Protein AF-A0A970E5B8-F1 (afdb_monomer_lite)

pLDDT: mean 71.67, std 17.99, range [27.31, 93.0]

Secondary structure (DSSP, 8-state):
------STT-EE--SS---GGGG-TT-SS-PPPGGGT-GGG--EEEEHHHHT-TT---EEEE--HHHHHHHHHHHHHS--PPPHHHHHHHHHHHHSTHHHHHHHHHHHHHHHHHHHHHHHHHHHTT--

Radius of gyration: 17.78 Å; chains: 1; bounding box: 32×39×51 Å

Foldseek 3Di:
DQPDDDDFQEGEGADPCDPVLQQAQDDPPSDGDPCVVPVQQDKDKGACCLQPHVLLGYMYIHHHPVCVVVVSVVVRVPPDGRPVVSVVVVVVCVVDCNSVVSSVVVVVVVVVVVVVVVVVVVVVVVPD

Sequence (128 aa):
MIKGVIGKGTFFSSTAGIPSHLLTDYAEERLKPISSIYPDNSFYIHRTSKALNPTFRISYIISPQKYVKILSHSINNLTWMSSPMTAEIVSLLQATSKYDEIVIIKQSILKKRNQIADDILKVFNRSG

Structure (mmCIF, N/CA/C/O backbone):
data_AF-A0A970E5B8-F1
#
_entry.id   AF-A0A970E5B8-F1
#
loop_
_atom_site.group_PDB
_atom_site.id
_atom_site.type_symbol
_atom_site.label_atom_id
_atom_site.label_alt_id
_atom_site.label_comp_id
_atom_site.label_asym_id
_atom_site.label_entity_id
_atom_site.label_seq_id
_atom_site.pdbx_PDB_ins_code
_atom_site.Cartn_x
_atom_site.Cartn_y
_atom_site.Cartn_z
_atom_site.occupancy
_atom_site.B_iso_or_equiv
_atom_site.auth_seq_id
_atom_site.auth_comp_id
_atom_site.auth_asym_id
_atom_site.auth_atom_id
_atom_site.pdbx_PDB_model_num
ATOM 1 N N . MET A 1 1 ? -6.477 14.254 6.660 1.00 27.31 1 MET A N 1
ATOM 2 C CA . MET A 1 1 ? -6.266 14.147 8.120 1.00 27.31 1 MET A CA 1
ATOM 3 C C . MET A 1 1 ? -6.603 12.721 8.543 1.00 27.31 1 MET A C 1
ATOM 5 O O . MET A 1 1 ? -7.777 12.377 8.577 1.00 27.31 1 MET A O 1
ATOM 9 N N . ILE A 1 2 ? -5.595 11.866 8.749 1.00 30.53 2 ILE A N 1
ATOM 10 C CA . ILE A 1 2 ? -5.792 10.467 9.168 1.00 30.53 2 ILE A CA 1
ATOM 11 C C . ILE A 1 2 ? -6.197 10.494 10.644 1.00 30.53 2 ILE A C 1
ATOM 13 O O . ILE A 1 2 ? -5.391 10.826 11.509 1.00 30.53 2 ILE A O 1
ATOM 17 N N . LYS A 1 3 ? -7.474 10.228 10.925 1.00 29.03 3 LYS A N 1
ATOM 18 C CA . LYS A 1 3 ? -8.028 10.213 12.281 1.00 29.03 3 LYS A CA 1
ATOM 19 C C . LYS A 1 3 ? -8.094 8.754 12.738 1.00 29.03 3 LYS A C 1
ATOM 21 O O . LYS A 1 3 ? -8.996 8.032 12.332 1.00 29.03 3 LYS A O 1
ATOM 26 N N . GLY A 1 4 ? -7.122 8.331 13.547 1.00 34.09 4 GLY A N 1
ATOM 27 C CA . GLY A 1 4 ? -7.118 7.009 14.181 1.00 34.09 4 GLY A CA 1
ATOM 28 C C . GLY A 1 4 ? -5.739 6.361 14.243 1.00 34.09 4 GLY A C 1
ATOM 29 O O . GLY A 1 4 ? -5.408 5.515 13.420 1.00 34.09 4 GLY A O 1
ATOM 30 N N . VAL A 1 5 ? -4.935 6.722 15.245 1.00 38.97 5 VAL A N 1
ATOM 31 C CA . VAL A 1 5 ? -3.829 5.865 15.692 1.00 38.97 5 VAL A CA 1
ATOM 32 C C . VAL A 1 5 ? -4.404 4.960 16.771 1.00 38.97 5 VAL A C 1
ATOM 34 O O . VAL A 1 5 ? -4.694 5.427 17.869 1.00 38.97 5 VAL A O 1
ATOM 37 N N . ILE A 1 6 ? -4.594 3.678 16.466 1.00 38.16 6 ILE A N 1
ATOM 38 C CA . ILE A 1 6 ? -4.889 2.673 17.489 1.00 38.16 6 ILE A CA 1
ATOM 39 C C . ILE A 1 6 ? -4.021 1.444 17.206 1.00 38.16 6 ILE A C 1
ATOM 41 O O . ILE A 1 6 ? -4.432 0.524 16.511 1.00 38.16 6 ILE A O 1
ATOM 45 N N . GLY A 1 7 ? -2.795 1.463 17.741 1.00 29.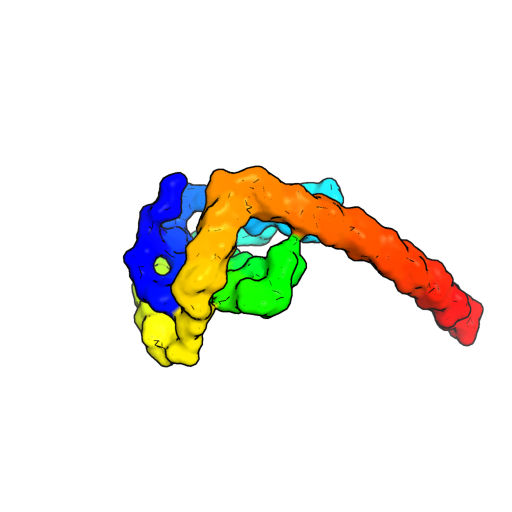28 7 GLY A N 1
ATOM 46 C CA . GLY A 1 7 ? -1.941 0.280 17.875 1.00 29.28 7 GLY A CA 1
ATOM 47 C C . GLY A 1 7 ? -0.811 0.117 16.847 1.00 29.28 7 GLY A C 1
ATOM 48 O O . GLY A 1 7 ? -1.027 -0.155 15.673 1.00 29.28 7 GLY A O 1
ATOM 49 N N . LYS A 1 8 ? 0.429 0.196 17.350 1.00 38.19 8 LYS A N 1
ATOM 50 C CA . LYS A 1 8 ? 1.523 -0.747 17.053 1.00 38.19 8 LYS A CA 1
ATOM 51 C C . LYS A 1 8 ? 1.677 -1.192 15.576 1.00 38.19 8 LYS A C 1
ATOM 53 O O . LYS A 1 8 ? 1.774 -2.377 15.275 1.00 38.19 8 LYS A O 1
ATOM 58 N N . GLY A 1 9 ? 1.809 -0.225 14.664 1.00 36.94 9 GLY A N 1
ATOM 59 C CA . GLY A 1 9 ? 2.360 -0.431 13.313 1.00 36.94 9 GLY A CA 1
ATOM 60 C C . GLY A 1 9 ? 1.367 -0.791 12.201 1.00 36.94 9 GLY A C 1
ATOM 61 O O . GLY A 1 9 ? 1.792 -0.899 11.052 1.00 36.94 9 GLY A O 1
ATOM 62 N N . THR A 1 10 ? 0.072 -0.919 12.504 1.00 39.97 10 THR A N 1
ATOM 63 C CA . THR A 1 10 ? -0.990 -1.063 11.493 1.00 39.97 10 THR A CA 1
ATOM 64 C C . THR A 1 10 ? -1.958 0.106 11.625 1.00 39.97 10 THR A C 1
ATOM 66 O O . THR A 1 10 ? -2.545 0.311 12.683 1.00 39.97 10 THR A O 1
ATOM 69 N N . PHE A 1 11 ? -2.109 0.899 10.565 1.00 45.88 11 PHE A N 1
ATOM 70 C CA . PHE A 1 11 ? -2.968 2.083 10.583 1.00 45.88 11 PHE A CA 1
ATOM 71 C C . PHE A 1 11 ? -4.344 1.748 10.012 1.00 45.88 11 PHE A C 1
ATOM 73 O O . PHE A 1 11 ? -4.465 1.198 8.914 1.00 45.88 11 PHE A O 1
ATOM 80 N N . PHE A 1 12 ? -5.378 2.107 10.766 1.00 39.25 12 PHE A N 1
ATOM 81 C CA . PHE A 1 12 ? -6.776 1.895 10.428 1.00 39.25 12 PHE A CA 1
ATOM 82 C C . PHE A 1 12 ? -7.468 3.254 10.238 1.00 39.25 12 PHE A C 1
ATOM 84 O O . PHE A 1 12 ? -7.302 4.152 11.061 1.00 39.25 12 PHE A O 1
ATOM 91 N N . SER A 1 13 ? -8.254 3.411 9.171 1.00 40.41 13 SER A N 1
ATOM 92 C CA . SER A 1 13 ? -9.099 4.594 8.962 1.00 40.41 13 SER A CA 1
ATOM 93 C C . SER A 1 13 ? -10.532 4.147 8.683 1.00 40.41 13 SER A C 1
ATOM 95 O O . SER A 1 13 ? -10.795 3.542 7.646 1.00 40.41 13 SER A O 1
ATOM 97 N N . SER A 1 14 ? -11.455 4.444 9.609 1.00 37.62 14 SER A N 1
ATOM 98 C CA . SER A 1 14 ? -12.896 4.148 9.483 1.00 37.62 14 SER A CA 1
ATOM 99 C C . SER A 1 14 ? -13.659 5.149 8.625 1.00 37.62 14 SER A C 1
ATOM 101 O O . SER A 1 14 ? -14.854 4.971 8.410 1.00 37.62 14 SER A O 1
ATOM 103 N N . THR A 1 15 ? -13.040 6.248 8.199 1.00 33.81 15 THR A N 1
ATOM 104 C CA . THR A 1 15 ? -13.797 7.339 7.581 1.00 33.81 15 THR A CA 1
ATOM 105 C C . THR A 1 15 ? -13.728 7.256 6.065 1.00 33.81 15 THR A C 1
ATOM 107 O O . THR A 1 15 ? -12.642 7.234 5.486 1.00 33.81 15 THR A O 1
ATOM 110 N N . ALA A 1 16 ? -14.918 7.221 5.458 1.00 34.31 16 ALA A N 1
ATOM 111 C CA . ALA A 1 16 ? -15.173 7.313 4.029 1.00 34.31 16 ALA A CA 1
ATOM 112 C C . ALA A 1 16 ? -14.290 8.384 3.374 1.00 34.31 16 ALA A C 1
ATOM 114 O O . ALA A 1 16 ? -14.322 9.558 3.738 1.00 34.31 16 ALA A O 1
ATOM 115 N N . GLY A 1 17 ? -13.479 7.943 2.423 1.00 41.06 17 GLY A N 1
ATOM 116 C CA . GLY A 1 17 ? -12.439 8.748 1.805 1.00 41.06 17 GLY A CA 1
ATOM 117 C C . GLY A 1 17 ? -11.195 7.899 1.680 1.00 41.06 17 GLY A C 1
ATOM 118 O O . GLY A 1 17 ? -10.253 8.043 2.456 1.00 41.06 17 GLY A O 1
ATOM 119 N N . ILE A 1 18 ? -11.210 6.968 0.726 1.00 46.09 18 ILE A N 1
ATOM 120 C CA . ILE A 1 18 ? -9.985 6.262 0.381 1.00 46.09 18 ILE A CA 1
ATOM 121 C C . ILE A 1 18 ? -8.987 7.341 -0.062 1.00 46.09 18 ILE A C 1
ATOM 123 O O . ILE A 1 18 ? -9.332 8.116 -0.962 1.00 46.09 18 ILE A O 1
ATOM 127 N N . PRO A 1 19 ? -7.806 7.471 0.570 1.00 50.19 19 PRO A N 1
ATOM 128 C CA . PRO A 1 19 ? -6.870 8.509 0.176 1.00 50.19 19 PRO A CA 1
ATOM 129 C C . PRO A 1 19 ? -6.531 8.301 -1.295 1.00 50.19 19 PRO A C 1
ATOM 131 O O . PRO A 1 19 ? -6.079 7.222 -1.674 1.00 50.19 19 PRO A O 1
ATOM 134 N N . SER A 1 20 ? -6.802 9.306 -2.129 1.00 49.50 20 SER A N 1
ATOM 135 C CA . SER A 1 20 ? -6.679 9.186 -3.584 1.00 49.50 20 SER A CA 1
ATOM 136 C C . SER A 1 20 ? -5.285 8.720 -3.997 1.00 49.50 20 SER A C 1
ATOM 138 O O . SER A 1 20 ? -5.172 7.886 -4.882 1.00 49.50 20 SER A O 1
ATOM 140 N N . HIS A 1 21 ? -4.232 9.153 -3.301 1.00 55.91 21 HIS A N 1
ATOM 141 C CA . HIS A 1 21 ? -2.868 8.682 -3.552 1.00 55.91 21 HIS A CA 1
ATOM 142 C C . HIS A 1 21 ? -2.697 7.168 -3.308 1.00 55.91 21 HIS A C 1
ATOM 144 O O . HIS A 1 21 ? -2.071 6.499 -4.116 1.00 55.91 21 HIS A O 1
ATOM 150 N N . LEU A 1 22 ? -3.345 6.581 -2.291 1.00 52.62 22 LEU A N 1
ATOM 151 C CA . LEU A 1 22 ? -3.287 5.132 -2.026 1.00 52.62 22 LEU A CA 1
ATOM 152 C C . LEU A 1 22 ? -4.144 4.298 -2.985 1.00 52.62 22 LEU A C 1
ATOM 154 O O . LEU A 1 22 ? -4.043 3.077 -2.968 1.00 52.62 22 LEU A O 1
ATOM 158 N N . LEU A 1 23 ? -5.029 4.924 -3.765 1.00 50.97 23 LEU A N 1
ATOM 159 C CA . LEU A 1 23 ? -5.872 4.264 -4.770 1.00 50.97 23 LEU A CA 1
ATOM 160 C C . LEU A 1 23 ? -5.185 4.052 -6.118 1.00 50.97 23 LEU A C 1
ATOM 162 O O . LEU A 1 23 ? -5.758 3.407 -6.992 1.00 50.97 23 LEU A O 1
ATOM 166 N N . THR A 1 24 ? -4.017 4.656 -6.319 1.00 53.44 24 THR A N 1
ATOM 167 C CA . THR A 1 24 ? -3.555 5.028 -7.664 1.00 53.44 24 THR A CA 1
ATOM 168 C C . THR A 1 24 ? -2.376 4.176 -8.153 1.00 53.44 24 THR A C 1
ATOM 170 O O . THR A 1 24 ? -1.859 4.385 -9.246 1.00 53.44 24 THR A O 1
ATOM 173 N N . ASP A 1 25 ? -1.954 3.173 -7.383 1.00 55.59 25 ASP A N 1
ATOM 174 C CA . ASP A 1 25 ? -0.577 2.679 -7.472 1.00 55.59 25 ASP A CA 1
ATOM 175 C C . ASP A 1 25 ? -0.233 1.752 -8.651 1.00 55.59 25 ASP A C 1
ATOM 177 O O . ASP A 1 25 ? 0.957 1.509 -8.868 1.00 55.59 25 ASP A O 1
ATOM 181 N N . TYR A 1 26 ? -1.201 1.231 -9.424 1.00 51.94 26 TYR A N 1
ATOM 182 C CA . TYR A 1 26 ? -0.916 0.063 -10.281 1.00 51.94 26 TYR A CA 1
ATOM 183 C C . TYR A 1 26 ? -1.486 -0.008 -11.709 1.00 51.94 26 TYR A C 1
ATOM 185 O O . TYR A 1 26 ? -1.363 -1.069 -12.319 1.00 51.94 26 TYR A O 1
ATOM 193 N N . ALA A 1 27 ? -2.017 1.060 -12.313 1.00 50.94 27 ALA A N 1
ATOM 194 C CA . ALA A 1 27 ? -2.431 0.983 -13.723 1.00 50.94 27 ALA A CA 1
ATOM 195 C C . ALA A 1 27 ? -2.279 2.309 -14.489 1.00 50.94 27 ALA A C 1
ATOM 197 O O . ALA A 1 27 ? -2.556 3.379 -13.947 1.00 50.94 27 ALA A O 1
ATOM 198 N N . GLU A 1 28 ? -1.850 2.219 -15.760 1.00 48.88 28 GLU A N 1
ATOM 199 C CA . GLU A 1 28 ? -1.781 3.358 -16.701 1.00 48.88 28 GLU A CA 1
ATOM 200 C C . GLU A 1 28 ? -3.159 4.002 -16.898 1.00 48.88 28 GLU A C 1
ATOM 202 O O . GLU A 1 28 ? -3.279 5.219 -17.026 1.00 48.88 28 GLU A O 1
ATOM 207 N N . GLU A 1 29 ? -4.205 3.181 -16.835 1.00 53.00 29 GLU A N 1
ATOM 208 C CA . GLU A 1 29 ? -5.590 3.606 -16.726 1.00 53.00 29 GLU A CA 1
ATOM 209 C C . GLU A 1 29 ? -6.001 3.484 -15.257 1.00 53.00 29 GLU A C 1
ATOM 211 O O . GLU A 1 29 ? -5.946 2.399 -14.683 1.00 53.00 29 GLU A O 1
ATOM 216 N N . ARG A 1 30 ? -6.348 4.604 -14.611 1.00 61.59 30 ARG A N 1
ATOM 217 C CA . ARG A 1 30 ? -6.649 4.671 -13.170 1.00 61.59 30 ARG A CA 1
ATOM 218 C C . ARG A 1 30 ? -7.921 3.885 -12.831 1.00 61.59 30 ARG A C 1
ATOM 220 O O . ARG A 1 30 ? -8.991 4.466 -12.644 1.00 61.59 30 ARG A O 1
ATOM 227 N N . LEU A 1 31 ? -7.810 2.564 -12.745 1.00 68.75 31 LEU A N 1
ATOM 228 C CA . LEU A 1 31 ? -8.900 1.695 -12.331 1.00 68.75 31 LEU A CA 1
ATOM 229 C C . LEU A 1 31 ? -9.157 1.917 -10.844 1.00 68.75 31 LEU A C 1
ATOM 231 O O . LEU A 1 31 ? -8.296 1.688 -9.995 1.00 68.75 31 LEU A O 1
ATOM 235 N N . LYS A 1 32 ? -10.367 2.376 -10.524 1.00 71.88 32 LYS A N 1
ATOM 236 C CA . LYS A 1 32 ? -10.815 2.479 -9.136 1.00 71.88 32 LYS A CA 1
ATOM 237 C C . LYS A 1 32 ? -10.935 1.064 -8.564 1.00 71.88 32 LYS A C 1
ATOM 239 O O . LYS A 1 32 ? -11.474 0.189 -9.246 1.00 71.88 32 LYS A O 1
ATOM 244 N N . PRO A 1 33 ? -10.488 0.811 -7.324 1.00 77.06 33 PRO A N 1
ATOM 245 C CA . PRO A 1 33 ? -10.685 -0.495 -6.724 1.00 77.06 33 PRO A CA 1
ATOM 246 C C . PRO A 1 33 ? -12.175 -0.762 -6.535 1.00 77.06 33 PRO A C 1
ATOM 248 O O . PRO A 1 33 ? -12.972 0.157 -6.338 1.00 77.06 33 PRO A O 1
ATOM 251 N N . ILE A 1 34 ? -12.532 -2.043 -6.501 1.00 81.38 34 ILE A N 1
ATOM 252 C CA . ILE A 1 34 ? -13.905 -2.497 -6.251 1.00 81.38 34 ILE A CA 1
ATOM 253 C C . ILE A 1 34 ? -14.487 -1.922 -4.952 1.00 81.38 34 ILE A C 1
ATOM 255 O O . ILE A 1 34 ? -15.684 -1.650 -4.861 1.00 81.38 34 ILE A O 1
ATOM 259 N N . SER A 1 35 ? -13.627 -1.640 -3.972 1.00 81.06 35 SER A N 1
ATOM 260 C CA . SER A 1 35 ? -14.018 -1.020 -2.711 1.00 81.06 35 SER A CA 1
ATOM 261 C C . SER A 1 35 ? -14.470 0.429 -2.817 1.00 81.06 35 SER A C 1
ATOM 263 O O . SER A 1 35 ? -15.186 0.907 -1.943 1.00 81.06 35 SER A O 1
ATOM 265 N N . SER A 1 36 ? -14.120 1.118 -3.904 1.00 78.81 36 SER A N 1
ATOM 266 C CA . SER A 1 36 ? -14.680 2.429 -4.222 1.00 78.81 36 SER A CA 1
ATOM 267 C C . SER A 1 36 ? -16.120 2.343 -4.738 1.00 78.81 36 SER A C 1
ATOM 269 O O . SER A 1 36 ? -16.809 3.359 -4.717 1.00 78.81 36 SER A O 1
ATOM 271 N N . ILE A 1 37 ? -16.551 1.184 -5.245 1.00 82.38 37 ILE A N 1
ATOM 272 C CA . ILE A 1 37 ? -17.884 0.976 -5.830 1.00 82.38 37 ILE A CA 1
ATOM 273 C C . ILE A 1 37 ? -18.832 0.381 -4.783 1.00 82.38 37 ILE A C 1
ATOM 275 O O . ILE A 1 37 ? -19.991 0.775 -4.716 1.00 82.38 37 ILE A O 1
ATOM 279 N N . TYR A 1 38 ? -18.340 -0.535 -3.940 1.00 85.75 38 TYR A N 1
ATOM 280 C CA . TYR A 1 38 ? -19.153 -1.205 -2.921 1.00 85.75 38 TYR A CA 1
ATOM 281 C C . TYR A 1 38 ? -18.508 -1.166 -1.522 1.00 85.75 38 TYR A C 1
ATOM 283 O O . TYR A 1 38 ? -18.060 -2.197 -1.011 1.00 85.75 38 TYR A O 1
ATOM 291 N N . PRO A 1 39 ? -18.415 0.018 -0.886 1.00 76.94 39 PRO A N 1
ATOM 292 C CA . PRO A 1 39 ? -17.642 0.221 0.344 1.00 76.94 39 PRO A CA 1
ATOM 293 C C . PRO A 1 39 ? -18.178 -0.544 1.566 1.00 76.94 39 PRO A C 1
ATOM 295 O O . PRO A 1 39 ? -17.397 -0.921 2.435 1.00 76.94 39 PRO A O 1
ATOM 298 N N . ASP A 1 40 ? -19.481 -0.830 1.630 1.00 82.88 40 ASP A N 1
ATOM 299 C CA . ASP A 1 40 ? -20.108 -1.447 2.811 1.00 82.88 40 ASP A CA 1
ATOM 300 C C . ASP A 1 40 ? -19.906 -2.969 2.918 1.00 82.88 40 ASP A C 1
ATOM 302 O O . ASP A 1 40 ? -20.099 -3.568 3.987 1.00 82.88 40 ASP A O 1
ATOM 306 N N . ASN A 1 41 ? -19.464 -3.619 1.836 1.00 85.88 41 ASN A N 1
ATOM 307 C CA . ASN A 1 41 ? -19.199 -5.060 1.835 1.00 85.88 41 ASN A CA 1
ATOM 308 C C . ASN A 1 41 ? -17.866 -5.427 1.181 1.00 85.88 41 ASN A C 1
ATOM 310 O O . ASN A 1 41 ? -17.682 -6.563 0.746 1.00 85.88 41 ASN A O 1
ATOM 314 N N . SER A 1 42 ? -16.926 -4.495 1.109 1.00 83.38 42 SER A N 1
ATOM 315 C CA . SER A 1 42 ? -15.601 -4.765 0.566 1.00 83.38 42 SER A CA 1
ATOM 316 C C . SER A 1 42 ? -14.524 -4.294 1.525 1.00 83.38 42 SER A C 1
ATOM 318 O O . SER A 1 42 ? -14.711 -3.359 2.299 1.00 83.38 42 SER A O 1
ATOM 320 N N . PHE A 1 43 ? -13.376 -4.957 1.464 1.00 84.31 43 PHE A N 1
ATOM 321 C CA . PHE A 1 43 ? -12.183 -4.545 2.182 1.00 84.31 43 PHE A CA 1
ATOM 322 C C . PHE A 1 43 ? -11.169 -4.040 1.167 1.00 84.31 43 PHE A C 1
ATOM 324 O O . PHE A 1 43 ? -10.896 -4.706 0.168 1.00 84.31 43 PHE A O 1
ATOM 331 N N . TYR A 1 44 ? -10.599 -2.871 1.432 1.00 84.31 44 TYR A N 1
ATOM 332 C CA . TYR A 1 44 ? -9.451 -2.374 0.690 1.00 84.31 44 TYR A CA 1
ATOM 333 C C . TYR A 1 44 ? -8.191 -2.645 1.495 1.00 84.31 44 TYR A C 1
ATOM 335 O O . TYR A 1 44 ? -8.097 -2.211 2.642 1.00 84.31 44 TYR A O 1
ATOM 343 N N . ILE A 1 45 ? -7.225 -3.340 0.902 1.00 83.94 45 ILE A N 1
ATOM 344 C CA . ILE A 1 45 ? -5.943 -3.625 1.542 1.00 83.94 45 ILE A CA 1
ATOM 345 C C . ILE A 1 45 ? -4.843 -3.053 0.665 1.00 83.94 45 ILE A C 1
ATOM 347 O O . ILE A 1 45 ? -4.675 -3.465 -0.481 1.00 83.94 45 ILE A O 1
ATOM 351 N N . HIS A 1 46 ? -4.068 -2.140 1.236 1.00 80.12 46 HIS A N 1
ATOM 352 C CA . HIS A 1 46 ? -2.921 -1.531 0.584 1.00 80.12 46 HIS A CA 1
ATOM 353 C C . HIS A 1 46 ? -1.627 -1.884 1.305 1.00 80.12 46 HIS A C 1
ATOM 355 O O . HIS A 1 46 ? -1.587 -1.907 2.533 1.00 80.12 46 HIS A O 1
ATOM 361 N N . ARG A 1 47 ? -0.543 -2.134 0.566 1.00 77.69 47 ARG A N 1
ATOM 362 C CA . ARG A 1 47 ? 0.759 -2.511 1.134 1.00 77.69 47 ARG A CA 1
ATOM 363 C C . ARG A 1 47 ? 1.877 -1.672 0.534 1.00 77.69 47 ARG A C 1
ATOM 365 O O . ARG A 1 47 ? 2.047 -1.623 -0.680 1.00 77.69 47 ARG A O 1
ATOM 372 N N . THR A 1 48 ? 2.737 -1.126 1.389 1.00 79.06 48 THR A N 1
ATOM 373 C CA . THR A 1 48 ? 3.855 -0.282 0.945 1.00 79.06 48 THR A CA 1
ATOM 374 C C . THR A 1 48 ? 5.058 -1.065 0.418 1.00 79.06 48 THR A C 1
ATOM 376 O O . THR A 1 48 ? 5.900 -0.494 -0.269 1.00 79.06 48 THR A O 1
ATOM 379 N N . SER A 1 49 ? 5.140 -2.375 0.663 1.00 77.88 49 SER A N 1
ATOM 380 C CA . SER A 1 49 ? 6.321 -3.186 0.331 1.00 77.88 49 SER A CA 1
ATOM 381 C C . SER A 1 49 ? 6.638 -3.259 -1.169 1.00 77.88 49 SER A C 1
ATOM 383 O O . SER A 1 49 ? 7.805 -3.305 -1.552 1.00 77.88 49 SER A O 1
ATOM 385 N N . LYS A 1 50 ? 5.615 -3.258 -2.035 1.00 76.94 50 LYS A N 1
ATOM 386 C CA . LYS A 1 50 ? 5.807 -3.264 -3.498 1.00 76.94 50 LYS A CA 1
ATOM 387 C C . LYS A 1 50 ? 5.882 -1.846 -4.071 1.00 76.94 50 LYS A C 1
ATOM 389 O O . LYS A 1 50 ? 6.758 -1.578 -4.896 1.00 76.94 50 LYS A O 1
ATOM 394 N N . ALA A 1 51 ? 5.054 -0.935 -3.558 1.00 75.88 51 ALA A N 1
ATOM 395 C CA . ALA A 1 51 ? 5.043 0.468 -3.963 1.00 75.88 51 ALA A CA 1
ATOM 396 C C . ALA A 1 51 ? 6.369 1.174 -3.620 1.00 75.88 51 ALA A C 1
ATOM 398 O O . ALA A 1 51 ? 7.053 1.680 -4.501 1.00 75.88 51 ALA A O 1
ATOM 399 N N . LEU A 1 52 ? 6.837 1.087 -2.374 1.00 80.12 52 LEU A N 1
ATOM 400 C CA . LEU A 1 52 ? 8.006 1.827 -1.888 1.00 80.12 52 LEU A CA 1
ATOM 401 C C . LEU A 1 52 ? 9.268 0.969 -1.786 1.00 80.12 52 LEU A C 1
ATOM 403 O O . LEU A 1 52 ? 10.209 1.148 -2.557 1.00 80.12 52 LEU A O 1
ATOM 407 N N . ASN A 1 53 ? 9.309 0.008 -0.867 1.00 80.19 53 ASN A N 1
ATOM 408 C CA . ASN A 1 53 ? 10.491 -0.819 -0.626 1.00 80.19 53 ASN A CA 1
ATOM 409 C C . ASN A 1 53 ? 10.096 -2.088 0.149 1.00 80.19 53 ASN A C 1
ATOM 411 O O . ASN A 1 53 ? 9.310 -1.967 1.090 1.00 80.19 53 ASN A O 1
ATOM 415 N N . PRO A 1 54 ? 10.648 -3.276 -0.168 1.00 76.50 54 PRO A N 1
ATOM 416 C CA . PRO A 1 54 ? 10.329 -4.523 0.536 1.00 76.50 54 PRO A CA 1
ATOM 417 C C . PRO A 1 54 ? 10.552 -4.473 2.059 1.00 76.50 54 PRO A C 1
ATOM 419 O O . PRO A 1 54 ? 9.874 -5.189 2.796 1.00 76.50 54 PRO A O 1
ATOM 422 N N . THR A 1 55 ? 11.452 -3.614 2.541 1.00 78.69 55 THR A N 1
ATOM 423 C CA . THR A 1 55 ? 11.741 -3.410 3.969 1.00 78.69 55 THR A CA 1
ATOM 424 C C . THR A 1 55 ? 10.610 -2.686 4.705 1.00 78.69 55 THR A C 1
ATOM 426 O O . THR A 1 55 ? 10.451 -2.850 5.914 1.00 78.69 55 THR A O 1
ATOM 429 N N . PHE A 1 56 ? 9.773 -1.923 3.999 1.00 79.00 56 PHE A N 1
ATOM 430 C CA . PHE A 1 56 ? 8.620 -1.250 4.589 1.00 79.00 56 PHE A CA 1
ATOM 431 C C . PHE A 1 56 ? 7.453 -2.237 4.691 1.00 79.00 56 PHE A C 1
ATOM 433 O O . PHE A 1 56 ? 6.660 -2.427 3.765 1.00 79.00 56 PHE A O 1
ATOM 440 N N . ARG A 1 57 ? 7.370 -2.923 5.834 1.00 76.44 57 ARG A N 1
ATOM 441 C CA . ARG A 1 57 ? 6.317 -3.899 6.156 1.00 76.44 57 ARG A CA 1
ATOM 442 C C . ARG A 1 57 ? 5.104 -3.218 6.787 1.00 76.44 57 ARG A C 1
ATOM 444 O O . ARG A 1 57 ? 4.649 -3.610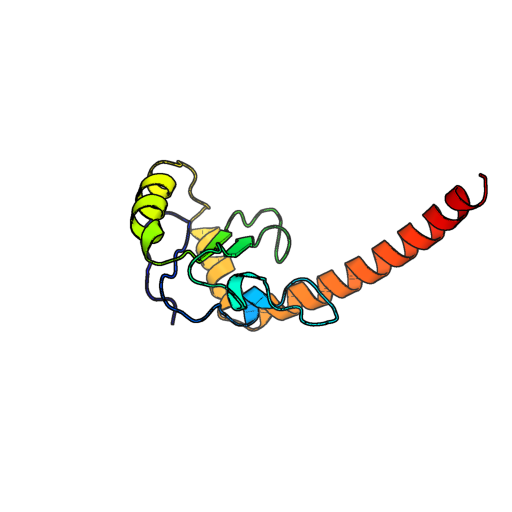 7.853 1.00 76.44 57 ARG A O 1
ATOM 451 N N . ILE A 1 58 ? 4.593 -2.194 6.111 1.00 78.38 58 ILE A N 1
ATOM 452 C CA . ILE A 1 58 ? 3.411 -1.449 6.546 1.00 78.38 58 ILE A CA 1
ATOM 453 C C . ILE A 1 58 ? 2.294 -1.667 5.532 1.00 78.38 58 ILE A C 1
ATOM 455 O O . ILE A 1 58 ? 2.503 -1.639 4.314 1.00 78.38 58 ILE A O 1
ATOM 459 N N . SER A 1 59 ? 1.097 -1.910 6.047 1.00 78.44 59 SER A N 1
ATOM 460 C CA . SER A 1 59 ? -0.118 -2.024 5.254 1.00 78.44 59 SER A CA 1
ATOM 461 C C . SER A 1 59 ? -1.259 -1.258 5.902 1.00 78.44 59 SER A C 1
ATOM 463 O O . SER A 1 59 ? -1.301 -1.097 7.121 1.00 78.44 59 SER A O 1
ATOM 465 N N . TYR A 1 60 ? -2.188 -0.824 5.062 1.00 79.50 60 TYR A N 1
ATOM 466 C CA . TYR A 1 60 ? -3.389 -0.094 5.429 1.00 79.50 60 TYR A CA 1
ATOM 467 C C . TYR A 1 60 ? -4.599 -0.933 5.053 1.00 79.50 60 TYR A C 1
ATOM 469 O O . TYR A 1 60 ? -4.609 -1.571 3.998 1.00 79.50 60 TYR A O 1
ATOM 477 N N . ILE A 1 61 ? -5.613 -0.924 5.912 1.00 81.12 61 ILE A N 1
ATOM 478 C CA . ILE A 1 61 ? -6.881 -1.600 5.653 1.00 81.12 61 ILE A CA 1
ATOM 479 C C . ILE A 1 61 ? -8.003 -0.583 5.812 1.00 81.12 61 ILE A C 1
ATOM 481 O O . ILE A 1 61 ? -8.080 0.113 6.824 1.00 81.12 61 ILE A O 1
ATOM 485 N N . ILE A 1 62 ? -8.882 -0.528 4.816 1.00 81.69 62 ILE A N 1
ATOM 486 C CA . ILE A 1 62 ? -10.177 0.143 4.912 1.00 81.69 62 ILE A CA 1
ATOM 487 C C . ILE A 1 62 ? -11.229 -0.950 4.918 1.00 81.69 62 ILE A C 1
ATOM 489 O O . ILE A 1 62 ? -11.236 -1.826 4.051 1.00 81.69 62 ILE A O 1
ATOM 493 N N . SER A 1 63 ? -12.094 -0.909 5.921 1.00 82.12 63 SER A N 1
ATOM 494 C CA . SER A 1 63 ? -13.128 -1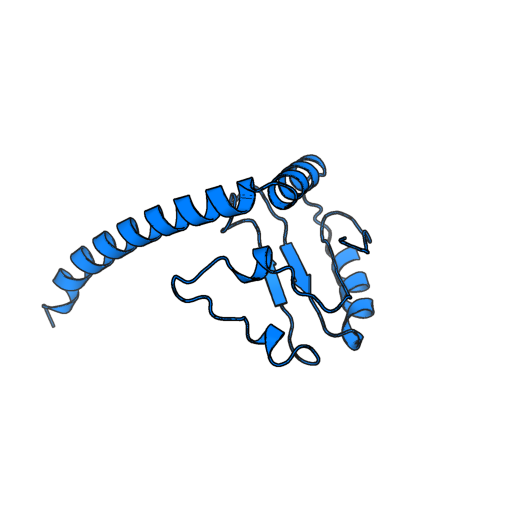.910 6.134 1.00 82.12 63 SER A CA 1
ATOM 495 C C . SER A 1 63 ? -14.488 -1.257 6.343 1.00 82.12 63 SER A C 1
ATOM 497 O O . SER A 1 63 ? -14.539 -0.141 6.866 1.00 82.12 63 SER A O 1
ATOM 499 N N 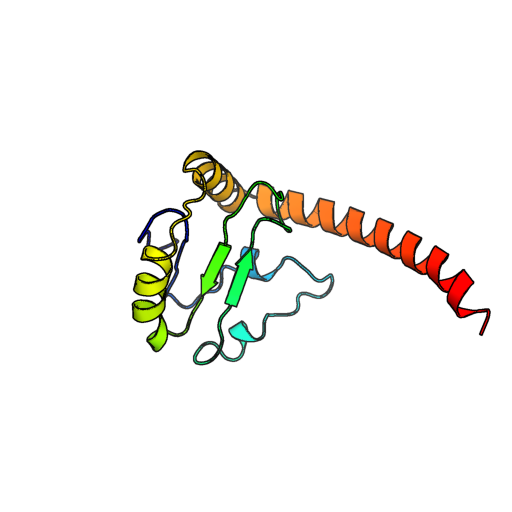. PRO A 1 64 ? -15.585 -1.984 6.092 1.00 84.31 64 PRO A N 1
ATOM 500 C CA . PRO A 1 64 ? -16.913 -1.550 6.494 1.00 84.31 64 PRO A CA 1
ATOM 501 C C . PRO A 1 64 ? -16.986 -1.328 8.007 1.00 84.31 64 PRO A C 1
ATOM 503 O O . PRO A 1 64 ? -16.386 -2.087 8.778 1.00 84.31 64 PRO A O 1
ATOM 506 N N . GLN A 1 65 ? -17.779 -0.345 8.442 1.00 81.50 65 GLN A N 1
ATOM 507 C CA . GLN A 1 65 ? -17.867 0.071 9.850 1.00 81.50 65 GLN A CA 1
ATOM 508 C C . GLN A 1 65 ? -18.178 -1.097 10.805 1.00 81.50 65 GLN A C 1
ATOM 510 O O . GLN A 1 65 ? -17.623 -1.184 11.901 1.00 81.50 65 GLN A O 1
ATOM 515 N N . LYS A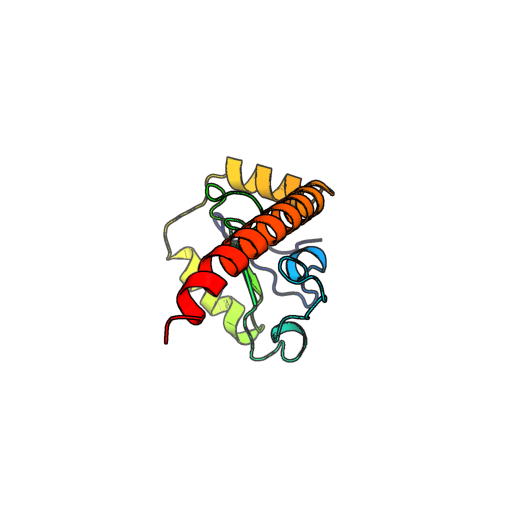 1 66 ? -19.008 -2.048 10.355 1.00 85.69 66 LYS A N 1
ATOM 516 C CA . LYS A 1 66 ? -19.380 -3.265 11.097 1.00 85.69 66 LYS A CA 1
ATOM 517 C C . LYS A 1 66 ? -18.194 -4.155 11.498 1.00 85.69 66 LYS A C 1
ATOM 519 O O . LYS A 1 66 ? -18.285 -4.854 12.502 1.00 85.69 66 LYS A O 1
ATOM 524 N N . TYR A 1 67 ? -17.086 -4.134 10.754 1.00 85.50 67 TYR A N 1
ATOM 525 C CA . TYR A 1 67 ? -15.937 -5.021 10.989 1.00 85.50 67 TYR A CA 1
ATOM 526 C C . TYR A 1 67 ? -14.763 -4.346 11.697 1.00 85.50 67 TYR A C 1
ATOM 528 O O . TYR A 1 67 ? -13.836 -5.031 12.123 1.00 85.50 67 TYR A O 1
ATOM 536 N N . VAL A 1 68 ? -14.816 -3.027 11.885 1.00 83.88 68 VAL A N 1
ATOM 537 C CA . VAL A 1 68 ? -13.734 -2.226 12.478 1.00 83.88 68 VAL A CA 1
ATOM 538 C C . VAL A 1 68 ? -13.324 -2.742 13.852 1.00 83.88 68 VAL A C 1
ATOM 540 O O . VAL A 1 68 ? -12.143 -2.944 14.118 1.00 83.88 68 VAL A O 1
ATOM 543 N N . LYS A 1 69 ? -14.302 -2.993 14.729 1.00 82.38 69 LYS A N 1
ATOM 544 C CA . LYS A 1 69 ? -14.037 -3.450 16.098 1.00 82.38 69 LYS A CA 1
ATOM 545 C C . LYS A 1 69 ? -13.342 -4.813 16.106 1.00 82.38 69 LYS A C 1
ATOM 547 O O . LYS A 1 69 ? -12.354 -4.991 16.810 1.00 82.38 69 LYS A O 1
ATOM 552 N N . ILE A 1 70 ? -13.838 -5.751 15.298 1.00 86.44 70 ILE A N 1
ATOM 553 C CA . ILE A 1 70 ? -13.286 -7.108 15.192 1.00 86.44 70 ILE A CA 1
ATOM 554 C C . ILE A 1 70 ? -11.861 -7.049 14.636 1.00 86.44 70 ILE A C 1
ATOM 556 O O . ILE A 1 70 ? -10.957 -7.621 15.236 1.00 86.44 70 ILE A O 1
ATOM 560 N N . LEU A 1 71 ? -11.641 -6.290 13.558 1.00 83.69 71 LEU A N 1
ATOM 561 C CA . LEU A 1 71 ? -10.316 -6.111 12.964 1.00 83.69 71 LEU A CA 1
ATOM 562 C C . LEU A 1 71 ? -9.315 -5.518 13.953 1.00 83.69 71 LEU A C 1
ATOM 564 O O . LEU A 1 71 ? -8.222 -6.057 14.096 1.00 83.69 71 LEU A O 1
ATOM 568 N N . SER A 1 72 ? -9.689 -4.460 14.673 1.00 80.62 72 SER A N 1
ATOM 569 C CA . SER A 1 72 ? -8.821 -3.854 15.684 1.00 80.62 72 SER A CA 1
ATOM 570 C C . SER A 1 72 ? -8.429 -4.854 16.773 1.00 80.62 72 SER A C 1
ATOM 572 O O . SER A 1 72 ? -7.264 -4.904 17.163 1.00 80.62 72 SER A O 1
ATOM 574 N N . HIS A 1 73 ? -9.358 -5.688 17.249 1.00 83.12 73 HIS A N 1
ATOM 575 C CA . HIS A 1 73 ? -9.031 -6.733 18.223 1.00 83.12 73 HIS A CA 1
ATOM 576 C C . HIS A 1 73 ? -8.100 -7.801 17.637 1.00 83.12 73 HIS A C 1
ATOM 578 O O . HIS A 1 73 ? -7.099 -8.143 18.261 1.00 83.12 73 HIS A O 1
ATOM 584 N N . SER A 1 74 ? -8.384 -8.297 16.431 1.00 81.75 74 SER A N 1
ATOM 585 C CA . SER A 1 74 ? -7.559 -9.318 15.779 1.00 81.75 74 SER A CA 1
ATOM 586 C C . SER A 1 74 ? -6.142 -8.822 15.478 1.00 81.75 74 SER A C 1
ATOM 588 O O . SER A 1 74 ? -5.183 -9.539 15.738 1.00 81.75 74 SER A O 1
ATOM 590 N N . ILE A 1 75 ? -5.988 -7.592 14.980 1.00 77.56 75 ILE A N 1
ATOM 591 C CA . ILE A 1 75 ? -4.685 -7.005 14.630 1.00 77.56 75 ILE A CA 1
ATOM 592 C C . ILE A 1 75 ? -3.828 -6.776 15.876 1.00 77.56 75 ILE A C 1
ATOM 594 O O . ILE A 1 75 ? -2.636 -7.060 15.844 1.00 77.56 75 ILE A O 1
ATOM 598 N N . ASN A 1 76 ? -4.421 -6.330 16.988 1.00 73.81 76 ASN A N 1
ATOM 599 C CA . ASN A 1 76 ? -3.684 -6.174 18.246 1.00 73.81 76 ASN A CA 1
ATOM 600 C C . ASN A 1 76 ? -3.119 -7.505 18.777 1.00 73.81 76 ASN A C 1
ATOM 602 O O . ASN A 1 76 ? -2.102 -7.495 19.467 1.00 73.81 76 ASN A O 1
ATOM 606 N N . ASN A 1 77 ? -3.744 -8.634 18.430 1.00 76.19 77 ASN A N 1
ATOM 607 C CA . ASN A 1 77 ? -3.280 -9.971 18.806 1.00 76.19 77 ASN A CA 1
ATOM 608 C C . ASN A 1 77 ? -2.232 -10.542 17.836 1.00 76.19 77 ASN A C 1
ATOM 610 O O . ASN A 1 77 ? -1.499 -11.464 18.192 1.00 76.19 77 ASN A O 1
ATOM 614 N N . LEU A 1 78 ? -2.149 -10.015 16.611 1.00 70.25 78 LEU A N 1
ATOM 615 C CA . LEU A 1 78 ? -1.137 -10.393 15.631 1.00 70.25 78 LEU A CA 1
ATOM 616 C C . LEU A 1 78 ? 0.149 -9.626 15.949 1.00 70.25 78 LEU A C 1
ATOM 618 O O . LEU A 1 78 ? 0.418 -8.545 15.432 1.00 70.25 78 LEU A O 1
ATOM 622 N N . THR A 1 79 ? 0.942 -10.184 16.858 1.00 54.62 79 THR A N 1
ATOM 623 C CA . THR A 1 79 ? 2.271 -9.687 17.211 1.00 54.62 79 THR A CA 1
ATOM 624 C C . THR A 1 79 ? 3.133 -9.595 15.954 1.00 54.62 79 THR A C 1
ATOM 626 O O . THR A 1 79 ? 3.603 -10.624 15.500 1.00 54.62 79 THR A O 1
ATOM 629 N N . TRP A 1 80 ? 3.325 -8.398 15.390 1.00 58.06 80 TRP A N 1
ATOM 630 C CA . TRP A 1 80 ? 4.517 -7.952 14.647 1.00 58.06 80 TRP A CA 1
ATOM 631 C C . TRP A 1 80 ? 4.362 -6.472 14.283 1.00 58.06 80 TRP A C 1
ATOM 633 O O . TRP A 1 80 ? 3.791 -6.101 13.260 1.00 58.06 80 TRP A O 1
ATOM 643 N N . MET A 1 81 ? 4.895 -5.607 15.145 1.00 62.34 81 MET A N 1
ATOM 644 C CA . MET A 1 81 ? 5.084 -4.197 14.815 1.00 62.34 81 MET A CA 1
ATOM 645 C C . MET A 1 81 ? 6.117 -4.050 13.704 1.00 62.34 81 MET A C 1
ATOM 647 O O . MET A 1 81 ? 7.230 -4.563 13.820 1.00 62.34 81 MET A O 1
ATOM 651 N N . SER A 1 82 ? 5.802 -3.246 12.688 1.00 65.56 82 SER A N 1
ATOM 652 C CA . SER A 1 82 ? 6.858 -2.589 11.917 1.00 65.56 82 SER A CA 1
ATOM 653 C C . SER A 1 82 ? 7.639 -1.660 12.855 1.00 65.56 82 SER A C 1
ATOM 655 O O . SER A 1 82 ? 7.050 -1.036 13.740 1.00 65.56 82 SER A O 1
ATOM 657 N N . SER A 1 83 ? 8.960 -1.567 12.683 1.00 79.81 83 SER A N 1
ATOM 658 C CA . SER A 1 83 ? 9.805 -0.671 13.485 1.00 79.81 83 SER A CA 1
ATOM 659 C C . SER A 1 83 ? 9.235 0.762 13.483 1.00 79.81 83 SER A C 1
ATOM 661 O O . SER A 1 83 ? 8.897 1.253 12.400 1.00 79.81 83 SER A O 1
ATOM 663 N N . PRO A 1 84 ? 9.154 1.469 14.630 1.00 80.44 84 PRO A N 1
ATOM 664 C CA . PRO A 1 84 ? 8.680 2.857 14.678 1.00 80.44 84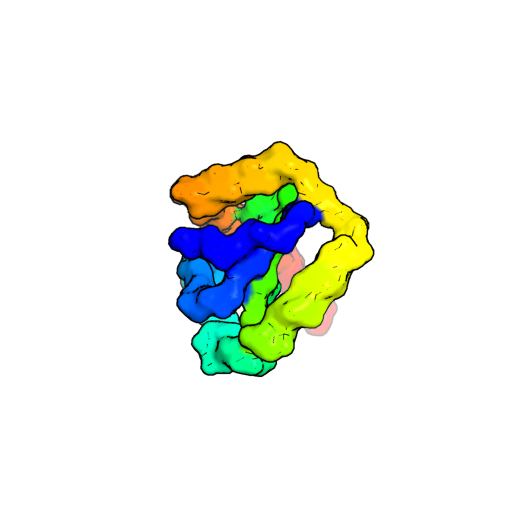 PRO A CA 1
ATOM 665 C C . PRO A 1 84 ? 9.394 3.774 13.677 1.00 80.44 84 PRO A C 1
ATOM 667 O O . PRO A 1 84 ? 8.762 4.612 13.046 1.00 80.44 84 PRO A O 1
ATOM 670 N N . MET A 1 85 ? 10.687 3.536 13.437 1.00 83.00 85 MET A N 1
ATOM 671 C CA . MET A 1 85 ? 11.472 4.252 12.428 1.00 83.00 85 MET A CA 1
ATOM 672 C C . MET A 1 85 ? 10.900 4.077 11.014 1.00 83.00 85 MET A C 1
ATOM 674 O O . MET A 1 85 ? 10.773 5.036 10.261 1.00 83.00 85 MET A O 1
ATOM 678 N N . THR A 1 86 ? 10.517 2.851 10.644 1.00 81.25 86 THR A N 1
ATOM 679 C CA . THR A 1 86 ? 9.903 2.586 9.332 1.00 81.25 86 THR A CA 1
ATOM 680 C C . THR A 1 86 ? 8.518 3.211 9.208 1.00 81.25 86 THR A C 1
ATOM 682 O O . THR A 1 86 ? 8.153 3.645 8.119 1.00 81.25 86 THR A O 1
ATOM 685 N N . ALA A 1 87 ? 7.765 3.288 10.310 1.00 81.81 87 ALA A N 1
ATOM 686 C CA . ALA A 1 87 ? 6.470 3.958 10.335 1.00 81.81 87 ALA A CA 1
ATOM 687 C C . ALA A 1 87 ? 6.614 5.461 10.099 1.00 81.81 87 ALA A C 1
ATOM 689 O O . ALA A 1 87 ? 5.877 6.010 9.285 1.00 81.81 87 ALA A O 1
ATOM 690 N N . GLU A 1 88 ? 7.610 6.088 10.723 1.00 84.19 88 GLU A N 1
ATOM 691 C CA . GLU A 1 88 ? 7.896 7.507 10.527 1.00 84.19 88 GLU A CA 1
ATOM 692 C C . GLU A 1 88 ? 8.322 7.808 9.088 1.00 84.19 88 GLU A C 1
ATOM 694 O O . GLU A 1 88 ? 7.746 8.673 8.436 1.00 84.19 88 GLU A O 1
ATOM 699 N N . ILE A 1 89 ? 9.258 7.028 8.538 1.00 86.31 89 ILE A N 1
ATOM 700 C CA . ILE A 1 89 ? 9.707 7.196 7.149 1.00 86.31 89 ILE A CA 1
ATOM 701 C C . ILE A 1 89 ? 8.532 7.068 6.176 1.00 86.31 89 ILE A C 1
ATOM 703 O O . ILE A 1 89 ? 8.372 7.892 5.280 1.00 86.31 89 ILE A O 1
ATOM 707 N N . VAL A 1 90 ? 7.690 6.046 6.340 1.00 82.50 90 VAL A N 1
ATOM 708 C CA . VAL A 1 90 ? 6.534 5.835 5.459 1.00 82.50 90 VAL A CA 1
ATOM 709 C C . VAL A 1 90 ? 5.495 6.949 5.614 1.00 82.50 90 VAL A C 1
ATOM 711 O O . VAL A 1 90 ? 4.917 7.366 4.611 1.00 82.50 90 VAL A O 1
ATOM 714 N N . SER A 1 91 ? 5.289 7.454 6.832 1.00 82.44 91 SER A N 1
ATOM 715 C CA . SER A 1 91 ? 4.421 8.604 7.106 1.00 82.44 91 SER A CA 1
ATOM 716 C C . SER A 1 91 ? 4.922 9.862 6.391 1.00 82.44 91 SER A C 1
ATOM 718 O O . SER A 1 91 ? 4.165 10.503 5.664 1.00 82.44 91 SER A O 1
ATOM 720 N N . LEU A 1 92 ? 6.220 10.163 6.499 1.00 85.44 92 LEU A N 1
ATOM 721 C CA . LEU A 1 92 ? 6.857 11.291 5.813 1.00 85.44 92 LEU A CA 1
ATOM 722 C C . LEU A 1 92 ? 6.781 11.154 4.289 1.00 85.44 92 LEU A C 1
ATOM 724 O O . LEU A 1 92 ? 6.491 12.125 3.590 1.00 85.44 92 LEU A O 1
ATOM 728 N N . LEU A 1 93 ? 6.994 9.948 3.758 1.00 84.12 93 LEU A N 1
ATOM 729 C CA . LEU A 1 93 ? 6.869 9.693 2.323 1.00 84.12 93 LEU A CA 1
ATOM 730 C C . LEU A 1 93 ? 5.442 9.941 1.823 1.00 84.12 93 LEU A C 1
ATOM 732 O O . LEU A 1 93 ? 5.299 10.507 0.749 1.00 84.12 93 LEU A O 1
ATOM 736 N N . GLN A 1 94 ? 4.413 9.563 2.589 1.00 79.69 94 GLN A N 1
ATOM 737 C CA . GLN A 1 94 ? 3.004 9.805 2.236 1.00 79.69 94 GLN A CA 1
ATOM 738 C C . GLN A 1 94 ? 2.564 11.257 2.427 1.00 79.69 94 GLN A C 1
ATOM 740 O O . GLN A 1 94 ? 1.688 11.734 1.714 1.00 79.69 94 GLN A O 1
ATOM 745 N N . ALA A 1 95 ? 3.142 11.960 3.401 1.00 80.00 95 ALA A N 1
ATOM 746 C CA . ALA A 1 95 ? 2.865 13.375 3.625 1.00 80.00 95 ALA A CA 1
ATOM 747 C C . ALA A 1 95 ? 3.512 14.280 2.560 1.00 80.00 95 ALA A C 1
ATOM 749 O O . ALA A 1 95 ? 3.113 15.432 2.404 1.00 80.00 95 ALA A O 1
ATOM 750 N N . THR A 1 96 ? 4.510 13.767 1.837 1.00 80.19 96 THR A N 1
ATOM 751 C CA . THR A 1 96 ? 5.235 14.472 0.773 1.00 80.19 96 THR A CA 1
ATOM 752 C C . THR A 1 96 ? 4.871 13.914 -0.606 1.00 80.19 96 THR A C 1
ATOM 754 O O . THR A 1 96 ? 4.294 12.840 -0.728 1.00 80.19 96 THR A O 1
ATOM 757 N N . SER A 1 97 ? 5.261 14.602 -1.684 1.00 78.88 97 SER A N 1
ATOM 758 C CA . SER A 1 97 ? 5.105 14.099 -3.063 1.00 78.88 97 SER A CA 1
ATOM 759 C C . SER A 1 97 ? 6.016 12.907 -3.396 1.00 78.88 97 SER A C 1
ATOM 761 O O . SER A 1 97 ? 5.955 12.361 -4.497 1.00 78.88 97 SER A O 1
ATOM 763 N N . LYS A 1 98 ? 6.895 12.498 -2.470 1.00 82.94 98 LYS A N 1
ATOM 764 C CA . LYS A 1 98 ? 7.933 11.492 -2.728 1.00 82.94 98 LYS A CA 1
ATOM 765 C C . LYS A 1 98 ? 7.368 10.097 -2.936 1.00 82.94 98 LYS A C 1
ATOM 767 O O . LYS A 1 98 ? 7.972 9.316 -3.668 1.00 82.94 98 LYS A O 1
ATOM 772 N N . TYR A 1 99 ? 6.225 9.791 -2.328 1.00 81.62 99 TYR A N 1
ATOM 773 C CA . TYR A 1 99 ? 5.520 8.540 -2.579 1.00 81.62 99 TYR A CA 1
ATOM 774 C C . TYR A 1 99 ? 5.208 8.361 -4.071 1.00 81.62 99 TYR A C 1
ATOM 776 O O . TYR A 1 99 ? 5.627 7.375 -4.681 1.00 81.62 99 TYR A O 1
ATOM 784 N N . ASP A 1 100 ? 4.555 9.361 -4.663 1.00 81.31 100 ASP A N 1
ATOM 785 C CA . ASP A 1 100 ? 4.108 9.330 -6.055 1.00 81.31 100 ASP A CA 1
ATOM 786 C C . ASP A 1 100 ? 5.297 9.302 -7.026 1.00 81.31 100 ASP A C 1
ATOM 788 O O . ASP A 1 100 ? 5.305 8.529 -7.984 1.00 81.31 100 ASP A O 1
ATOM 792 N N . GLU A 1 101 ? 6.349 10.080 -6.744 1.00 85.38 101 GLU A N 1
ATOM 793 C CA . GLU A 1 101 ? 7.589 10.073 -7.533 1.00 85.38 101 GLU A CA 1
ATOM 794 C C . GLU A 1 101 ? 8.215 8.668 -7.607 1.00 85.38 101 GLU A C 1
ATOM 796 O O . GLU A 1 101 ? 8.573 8.194 -8.690 1.00 85.38 101 GLU A O 1
ATOM 801 N N . ILE A 1 102 ? 8.314 7.967 -6.469 1.00 86.12 102 ILE A N 1
ATOM 802 C CA . ILE A 1 102 ? 8.874 6.608 -6.405 1.00 86.12 102 ILE A CA 1
ATOM 803 C C . ILE A 1 102 ? 8.017 5.631 -7.216 1.00 86.12 102 ILE A C 1
ATOM 805 O O . ILE A 1 102 ? 8.556 4.796 -7.950 1.00 86.12 102 ILE A O 1
ATOM 809 N N . VAL A 1 103 ? 6.692 5.728 -7.093 1.00 83.38 103 VAL A N 1
ATOM 810 C CA . VAL A 1 103 ? 5.750 4.856 -7.802 1.00 83.38 103 VAL A CA 1
ATOM 811 C C . VAL A 1 103 ? 5.857 5.055 -9.315 1.00 83.38 103 VAL A C 1
ATOM 813 O O . VAL A 1 103 ? 6.019 4.070 -10.037 1.00 83.38 103 VAL A O 1
ATOM 816 N N . ILE A 1 104 ? 5.874 6.301 -9.797 1.00 84.31 104 ILE A N 1
ATOM 817 C CA . ILE A 1 104 ? 6.015 6.625 -11.228 1.00 84.31 104 ILE A CA 1
ATOM 818 C C . ILE A 1 104 ? 7.317 6.046 -11.795 1.00 84.31 104 ILE A C 1
ATOM 820 O O . ILE A 1 104 ? 7.309 5.371 -12.831 1.00 84.31 104 ILE A O 1
ATOM 824 N N . ILE A 1 105 ? 8.439 6.247 -11.096 1.00 87.94 105 ILE A N 1
ATOM 825 C CA . ILE A 1 105 ? 9.739 5.707 -11.515 1.00 87.94 105 ILE A CA 1
ATOM 826 C C . ILE A 1 105 ? 9.666 4.181 -11.614 1.00 87.94 105 ILE A C 1
ATOM 828 O O . ILE A 1 105 ? 10.068 3.604 -12.629 1.00 87.94 105 ILE A O 1
ATOM 832 N N . LYS A 1 106 ? 9.111 3.505 -10.604 1.00 86.12 106 LYS A N 1
ATOM 833 C CA . LYS A 1 106 ? 8.987 2.044 -10.619 1.00 86.12 106 LYS A CA 1
ATOM 834 C C . LYS A 1 106 ? 8.080 1.525 -11.721 1.00 86.12 106 LYS A C 1
ATOM 836 O O . LYS A 1 106 ? 8.432 0.519 -12.332 1.00 86.12 106 LYS A O 1
ATOM 841 N N . GLN A 1 107 ? 6.958 2.184 -11.994 1.00 85.00 107 GLN A N 1
ATOM 842 C CA . GLN A 1 107 ? 6.076 1.804 -13.096 1.00 85.00 107 GLN A CA 1
ATOM 843 C C . GLN A 1 107 ? 6.810 1.892 -14.439 1.00 85.00 107 GLN A C 1
ATOM 845 O O . GLN A 1 107 ? 6.744 0.956 -15.232 1.00 85.00 107 GLN A O 1
ATOM 850 N N . SER A 1 108 ? 7.608 2.944 -14.657 1.00 87.12 108 SER A N 1
ATOM 851 C CA . SER A 1 108 ? 8.411 3.074 -15.881 1.00 87.12 108 SER A CA 1
ATOM 852 C C . SER A 1 108 ? 9.433 1.936 -16.045 1.00 87.12 108 SER A C 1
ATOM 854 O O . SER A 1 108 ? 9.617 1.408 -17.144 1.00 87.12 108 SER A O 1
ATOM 856 N N . ILE A 1 109 ? 10.064 1.505 -14.945 1.00 89.94 109 ILE A N 1
ATOM 857 C CA . ILE A 1 109 ? 11.007 0.379 -14.931 1.00 89.94 109 ILE A CA 1
ATOM 858 C C . ILE A 1 109 ? 10.269 -0.939 -15.186 1.00 89.94 109 ILE A C 1
ATOM 860 O O . ILE A 1 109 ? 10.740 -1.759 -15.972 1.00 89.94 109 ILE A O 1
ATOM 864 N N . LEU A 1 110 ? 9.119 -1.146 -14.539 1.00 87.25 110 LEU A N 1
ATOM 865 C CA . LEU A 1 110 ? 8.286 -2.335 -14.717 1.00 87.25 110 LEU A CA 1
ATOM 866 C C . LEU A 1 110 ? 7.803 -2.465 -16.160 1.00 87.25 110 LEU A C 1
ATOM 868 O O . LEU A 1 110 ? 7.911 -3.548 -16.720 1.00 87.25 110 LEU A O 1
ATOM 872 N N . LYS A 1 111 ? 7.368 -1.369 -16.792 1.00 88.50 111 LYS A N 1
ATOM 873 C CA . LYS A 1 111 ? 6.962 -1.361 -18.203 1.00 88.50 111 LYS A CA 1
ATOM 874 C C . LYS A 1 111 ? 8.096 -1.815 -19.119 1.00 88.50 111 LYS A C 1
ATOM 876 O O . LYS A 1 111 ? 7.898 -2.712 -19.929 1.00 88.50 111 LYS A O 1
ATOM 881 N N . LYS A 1 112 ? 9.301 -1.261 -18.938 1.00 91.75 112 LYS A N 1
ATOM 882 C CA . LYS A 1 112 ? 10.492 -1.669 -19.705 1.00 91.75 112 LYS A CA 1
ATOM 883 C C . LYS A 1 112 ? 10.841 -3.143 -19.482 1.00 91.75 112 LYS A C 1
ATOM 885 O O . LYS A 1 112 ? 11.156 -3.851 -20.430 1.00 91.75 112 LYS A O 1
ATOM 890 N N . ARG A 1 113 ? 10.773 -3.619 -18.234 1.00 89.56 113 ARG A N 1
ATOM 891 C CA . ARG A 1 113 ? 11.055 -5.025 -17.895 1.00 89.56 113 ARG A CA 1
ATOM 892 C C . ARG A 1 113 ? 10.020 -5.982 -18.480 1.00 89.56 113 ARG A C 1
ATOM 894 O O . ARG A 1 113 ? 10.412 -7.016 -19.005 1.00 89.56 113 ARG A O 1
ATOM 901 N N . ASN A 1 114 ? 8.740 -5.625 -18.421 1.00 90.62 114 ASN A N 1
ATOM 902 C CA . ASN A 1 114 ? 7.665 -6.419 -19.010 1.00 90.62 114 ASN A CA 1
ATOM 903 C C . ASN A 1 114 ? 7.801 -6.487 -20.533 1.00 90.62 114 ASN A C 1
ATOM 905 O O . ASN A 1 114 ? 7.690 -7.572 -21.074 1.00 90.62 114 ASN A O 1
ATOM 909 N N . GLN A 1 115 ? 8.151 -5.385 -21.208 1.00 92.06 115 GLN A N 1
ATOM 910 C CA . GLN A 1 115 ? 8.412 -5.393 -22.656 1.00 92.06 115 GLN A CA 1
ATOM 911 C C . GLN A 1 115 ? 9.517 -6.386 -23.040 1.00 92.06 115 GLN A C 1
ATOM 913 O O . GLN A 1 115 ? 9.330 -7.201 -23.937 1.00 92.06 115 GLN A O 1
ATOM 918 N N . ILE A 1 116 ? 10.640 -6.371 -22.315 1.00 93.00 116 ILE A N 1
ATOM 919 C CA . ILE A 1 116 ? 11.737 -7.324 -22.539 1.00 93.00 116 ILE A CA 1
ATOM 920 C C . ILE A 1 116 ? 11.263 -8.764 -22.296 1.00 93.00 116 ILE A C 1
ATOM 922 O O . ILE A 1 116 ? 11.576 -9.656 -23.082 1.00 93.00 116 ILE A O 1
ATOM 926 N N . ALA A 1 117 ? 10.511 -8.998 -21.216 1.00 92.25 117 ALA A N 1
ATOM 927 C CA . ALA A 1 117 ? 9.970 -10.317 -20.907 1.00 92.25 117 ALA A CA 1
ATOM 928 C C . ALA A 1 117 ? 9.012 -10.808 -22.004 1.00 92.25 117 ALA A C 1
ATOM 930 O O . ALA A 1 117 ? 9.143 -11.945 -22.449 1.00 92.25 117 ALA A O 1
ATOM 931 N N . ASP A 1 118 ? 8.112 -9.951 -22.486 1.00 91.31 118 ASP A N 1
ATOM 932 C CA . ASP A 1 118 ? 7.173 -10.263 -23.563 1.00 91.31 118 ASP A CA 1
ATOM 933 C C . ASP A 1 118 ? 7.907 -10.598 -24.865 1.00 91.31 118 ASP A C 1
ATOM 935 O O . ASP A 1 118 ? 7.538 -11.546 -25.556 1.00 91.31 118 ASP A O 1
ATOM 939 N N . ASP A 1 119 ? 8.970 -9.866 -25.200 1.00 90.81 119 ASP A N 1
ATOM 940 C CA . ASP A 1 119 ? 9.756 -10.121 -26.409 1.00 90.81 119 ASP A CA 1
ATOM 941 C C . ASP A 1 119 ? 10.518 -11.450 -26.344 1.00 90.81 119 ASP A C 1
ATOM 943 O O . ASP A 1 119 ? 10.537 -12.192 -27.328 1.00 90.81 119 ASP A O 1
ATOM 947 N N . ILE A 1 120 ? 11.069 -11.805 -25.179 1.00 92.31 120 ILE A N 1
ATOM 948 C CA . ILE A 1 120 ? 11.691 -13.117 -24.953 1.00 92.31 120 ILE A CA 1
ATOM 949 C C . ILE A 1 120 ? 10.635 -14.227 -25.035 1.00 92.31 120 ILE A C 1
ATOM 951 O O . ILE A 1 120 ? 10.840 -15.233 -25.713 1.00 92.31 120 ILE A O 1
ATOM 955 N N . LEU A 1 121 ? 9.486 -14.050 -24.379 1.00 90.12 121 LEU A N 1
ATOM 956 C CA . LEU A 1 121 ? 8.433 -15.066 -24.308 1.00 90.12 121 LEU A CA 1
ATOM 957 C C . LEU A 1 121 ? 7.717 -15.288 -25.652 1.00 90.12 121 LEU A C 1
ATOM 959 O O . LEU A 1 121 ? 7.298 -16.410 -25.936 1.00 90.12 121 LEU A O 1
ATOM 963 N N . LYS A 1 122 ? 7.642 -14.277 -26.531 1.00 84.31 122 LYS A N 1
ATOM 964 C CA . LYS A 1 122 ? 7.129 -14.428 -27.909 1.00 84.31 122 LYS A CA 1
ATOM 965 C C . LYS A 1 122 ? 7.902 -15.464 -28.726 1.00 84.31 122 LYS A C 1
ATOM 967 O O . LYS A 1 122 ? 7.305 -16.104 -29.590 1.00 84.31 122 LYS A O 1
ATOM 972 N N . VAL A 1 123 ? 9.203 -15.630 -28.475 1.00 77.62 123 VAL A N 1
ATOM 973 C CA . VAL A 1 123 ? 10.036 -16.626 -29.172 1.00 77.62 123 VAL A CA 1
ATOM 974 C C . VAL A 1 123 ? 9.603 -18.048 -28.807 1.00 77.62 123 VAL A C 1
ATOM 976 O O . VAL A 1 123 ? 9.550 -18.906 -29.681 1.00 77.62 123 VAL A O 1
ATOM 979 N N . PHE A 1 124 ? 9.206 -18.281 -27.553 1.00 71.62 124 PHE A N 1
ATOM 980 C CA . PHE A 1 124 ? 8.767 -19.596 -27.072 1.00 71.62 124 PHE A CA 1
ATOM 981 C C . PHE A 1 124 ? 7.321 -19.936 -27.459 1.00 71.62 124 PHE A C 1
ATOM 983 O O . PHE A 1 124 ? 7.001 -21.102 -27.675 1.00 71.62 124 PHE A O 1
ATOM 990 N N . ASN A 1 125 ? 6.453 -18.930 -27.613 1.00 62.16 125 ASN A N 1
ATOM 991 C CA . ASN A 1 125 ? 5.064 -19.127 -28.050 1.00 62.16 125 ASN A CA 1
ATOM 992 C C . ASN A 1 125 ? 4.908 -19.413 -29.558 1.00 62.16 125 ASN A C 1
ATOM 994 O O . ASN A 1 125 ? 3.798 -19.683 -30.003 1.00 62.16 125 ASN A O 1
ATOM 998 N N . ARG A 1 126 ? 5.982 -19.337 -30.358 1.00 56.38 126 ARG A N 1
ATOM 999 C CA . ARG A 1 126 ? 5.965 -19.624 -31.809 1.00 56.38 126 ARG A CA 1
ATOM 1000 C C . ARG A 1 126 ? 6.415 -21.038 -32.188 1.00 56.38 126 ARG A C 1
ATOM 1002 O O . ARG A 1 126 ? 6.380 -21.379 -33.364 1.00 56.38 126 ARG A O 1
ATOM 1009 N N . SER A 1 127 ? 6.845 -21.839 -31.220 1.00 52.56 127 SER A N 1
ATOM 1010 C CA . SER A 1 127 ? 7.338 -23.211 -31.412 1.00 52.56 127 SER A CA 1
ATOM 1011 C C . SER A 1 127 ? 6.318 -24.297 -31.027 1.00 52.56 127 SER A C 1
ATOM 1013 O O . SER A 1 127 ? 6.719 -25.419 -30.725 1.00 52.56 127 SER A O 1
ATOM 1015 N N . GLY A 1 128 ? 5.021 -23.965 -31.020 1.00 47.72 128 GLY A N 1
ATOM 1016 C CA . GLY A 1 128 ? 3.904 -24.898 -30.823 1.00 47.72 128 GLY A CA 1
ATOM 1017 C C . GLY A 1 128 ? 3.023 -24.983 -32.058 1.00 47.72 128 GLY A C 1
ATOM 1018 O O . GLY A 1 128 ? 2.722 -23.904 -32.616 1.00 47.72 128 GLY A O 1
#